Protein AF-A0A542FS31-F1 (afdb_monomer_lite)

Secondary structure (DSSP, 8-state):
--GGGTSS-TTHHHHHHHHHHHHHHHHHHHHHHHHHHHHHHSS---SHHHHHHHHHHHHHHHHHHHHHHHHHHHHHHHHHHHHHHHHHHHHH--

Radius of gyration: 21.6 Å; chains: 1; bounding box: 46×19×64 Å

Sequence (94 aa):
MPFDTLCAPRYTPELDVVIRELGGLTERLVAAAHEARGIAAGTDWQAPAATVFHERAEAWAQSIARLADLAEVARIESVQARAVAHSRVETSCS

Foldseek 3Di:
DDPVVVLDLPCLVVLVVLLVVLVVLLVVLLVQLVVLVVVLPPDDQPDPVSVVSSVVSNVVSVVSNVVSVVSVVVSVVSVVVSVVSVVVSVVVVD

pLDDT: mean 82.81, std 11.61, range [49.72, 95.88]

Structure (mmCIF, N/CA/C/O backbone):
data_AF-A0A542FS31-F1
#
_entry.id   AF-A0A542FS31-F1
#
loop_
_atom_site.group_PDB
_atom_site.id
_atom_site.type_symbol
_atom_site.label_atom_id
_atom_site.label_alt_id
_atom_site.label_comp_id
_atom_site.label_asym_id
_atom_site.label_entity_id
_atom_site.label_seq_id
_atom_site.pdbx_PDB_ins_code
_atom_site.Cartn_x
_atom_site.Cartn_y
_atom_site.Cartn_z
_atom_site.occupancy
_atom_site.B_iso_or_equiv
_atom_site.auth_seq_id
_atom_site.auth_comp_id
_atom_site.auth_asym_id
_atom_site.auth_atom_id
_atom_site.pdbx_PDB_model_num
ATOM 1 N N . MET A 1 1 ? 24.674 -11.429 -37.793 1.00 49.72 1 MET A N 1
ATOM 2 C CA . MET A 1 1 ? 24.541 -11.252 -36.332 1.00 49.72 1 MET A CA 1
ATOM 3 C C . MET A 1 1 ? 23.897 -9.889 -36.120 1.00 49.72 1 MET A C 1
ATOM 5 O O . MET A 1 1 ? 24.552 -8.913 -36.466 1.00 49.72 1 MET A O 1
ATOM 9 N N . PRO A 1 2 ? 22.624 -9.784 -35.708 1.00 55.12 2 PRO A N 1
ATOM 10 C CA . PRO A 1 2 ? 21.987 -8.482 -35.550 1.00 55.12 2 PRO A CA 1
ATOM 11 C C . PRO A 1 2 ? 22.520 -7.810 -34.276 1.00 55.12 2 PRO A C 1
ATOM 13 O O . PRO A 1 2 ? 22.409 -8.360 -33.177 1.00 55.12 2 PRO A O 1
ATOM 16 N N . PHE A 1 3 ? 23.132 -6.636 -34.443 1.00 52.28 3 PHE A N 1
ATOM 17 C CA . PHE A 1 3 ? 23.647 -5.785 -33.360 1.00 52.28 3 PHE A CA 1
ATOM 18 C C . PHE A 1 3 ? 22.541 -5.303 -32.402 1.00 52.28 3 PHE A C 1
ATOM 20 O O . PHE A 1 3 ? 22.840 -4.916 -31.275 1.00 52.28 3 PHE A O 1
ATOM 27 N N . ASP A 1 4 ? 21.272 -5.435 -32.798 1.00 54.78 4 ASP A N 1
ATOM 28 C CA . ASP A 1 4 ? 20.090 -5.062 -32.009 1.00 54.78 4 ASP A CA 1
ATOM 29 C C . ASP A 1 4 ? 20.023 -5.752 -30.638 1.00 54.78 4 ASP A C 1
ATOM 31 O O . ASP A 1 4 ? 19.486 -5.203 -29.679 1.00 54.78 4 ASP A O 1
ATOM 35 N N . THR A 1 5 ? 20.629 -6.934 -30.501 1.00 56.91 5 THR A N 1
ATOM 36 C CA . THR A 1 5 ? 20.607 -7.697 -29.239 1.00 56.91 5 THR A CA 1
ATOM 37 C C . THR A 1 5 ? 21.585 -7.159 -28.184 1.00 56.91 5 THR A C 1
ATOM 39 O O . THR A 1 5 ? 21.450 -7.480 -27.005 1.00 56.91 5 THR A O 1
ATOM 42 N N . LEU A 1 6 ? 22.583 -6.357 -28.577 1.00 57.69 6 LEU A N 1
ATOM 43 C CA . LEU A 1 6 ? 23.590 -5.807 -27.655 1.00 57.69 6 LEU A CA 1
ATOM 44 C C . LEU A 1 6 ? 23.159 -4.472 -27.032 1.00 57.69 6 LEU A C 1
ATOM 46 O O . LEU A 1 6 ? 23.609 -4.153 -25.935 1.00 57.69 6 LEU A O 1
ATOM 50 N N . CYS A 1 7 ? 22.268 -3.735 -27.701 1.00 61.91 7 CYS A N 1
ATOM 51 C CA . CYS A 1 7 ? 21.746 -2.448 -27.238 1.00 61.91 7 CYS A CA 1
ATOM 52 C C . CYS A 1 7 ? 20.511 -2.572 -26.331 1.00 61.91 7 CYS A C 1
ATOM 54 O O . CYS A 1 7 ? 20.072 -1.574 -25.772 1.00 61.91 7 CYS A O 1
ATOM 56 N N . ALA A 1 8 ? 19.938 -3.764 -26.139 1.00 62.09 8 ALA A N 1
ATOM 57 C CA . ALA A 1 8 ? 18.776 -3.912 -25.267 1.00 62.09 8 ALA A CA 1
ATOM 58 C C . ALA A 1 8 ? 19.162 -3.687 -23.784 1.00 62.09 8 ALA A C 1
ATOM 60 O O . ALA A 1 8 ? 20.038 -4.390 -23.261 1.00 62.09 8 ALA A O 1
ATOM 61 N N . PRO A 1 9 ? 18.513 -2.749 -23.070 1.00 63.03 9 PRO A N 1
ATOM 62 C CA . PRO A 1 9 ? 18.751 -2.556 -21.646 1.00 63.03 9 PRO A CA 1
ATOM 63 C C . PRO A 1 9 ? 18.305 -3.807 -20.884 1.00 63.03 9 PRO A C 1
ATOM 65 O O . PRO A 1 9 ? 17.118 -4.118 -20.805 1.00 63.03 9 PRO A O 1
ATOM 68 N N . ARG A 1 10 ? 19.271 -4.518 -20.290 1.00 65.38 10 ARG A N 1
ATOM 69 C CA . AR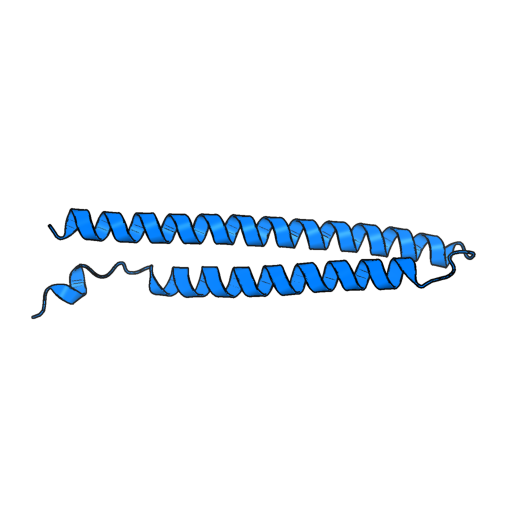G A 1 10 ? 19.080 -5.817 -19.610 1.00 65.38 10 ARG A CA 1
ATOM 70 C C . ARG A 1 10 ? 18.168 -5.797 -18.372 1.00 65.38 10 ARG A C 1
ATOM 72 O O . ARG A 1 10 ? 18.029 -6.834 -17.746 1.00 65.38 10 ARG A O 1
ATOM 79 N N . TYR A 1 11 ? 17.622 -4.638 -18.000 1.00 69.56 11 TYR A N 1
ATOM 80 C CA . TYR A 1 11 ? 16.825 -4.451 -16.782 1.00 69.56 11 TYR A CA 1
ATOM 81 C C . TYR A 1 11 ? 15.446 -3.823 -17.034 1.00 69.56 11 TYR A C 1
ATOM 83 O O . TYR A 1 11 ? 14.676 -3.634 -16.096 1.00 69.56 11 TYR A O 1
ATOM 91 N N . THR A 1 12 ? 15.126 -3.425 -18.269 1.00 75.25 12 THR A N 1
ATOM 92 C CA . THR A 1 12 ? 13.858 -2.733 -18.560 1.00 75.25 12 THR A CA 1
ATOM 93 C C . THR A 1 12 ? 12.630 -3.639 -18.411 1.00 75.25 12 THR A C 1
ATOM 95 O O . THR A 1 12 ? 11.672 -3.193 -17.778 1.00 75.25 12 THR A O 1
ATOM 98 N N . PRO A 1 13 ? 12.638 -4.899 -18.892 1.00 82.81 13 PRO A N 1
ATOM 99 C CA . PRO A 1 13 ? 11.528 -5.825 -18.660 1.00 82.81 13 PRO A CA 1
ATOM 100 C C . PRO A 1 13 ? 11.292 -6.115 -17.171 1.00 82.81 13 PRO A C 1
ATOM 102 O O . PRO A 1 13 ? 10.152 -6.198 -16.719 1.00 82.81 13 PRO A O 1
ATOM 105 N N . GLU A 1 14 ? 12.364 -6.240 -16.391 1.00 86.06 14 GLU A N 1
ATOM 106 C CA . GLU A 1 14 ? 12.311 -6.467 -14.948 1.00 86.06 14 GLU A CA 1
ATOM 107 C C . GLU A 1 14 ? 11.730 -5.250 -14.221 1.00 86.06 14 GLU A C 1
ATOM 109 O O . GLU A 1 14 ? 10.879 -5.404 -13.344 1.00 86.06 14 GLU A O 1
ATOM 114 N N . LEU A 1 15 ? 12.127 -4.036 -14.616 1.00 86.69 15 LEU A N 1
ATOM 115 C CA . LEU A 1 15 ? 11.568 -2.795 -14.076 1.00 86.69 15 LEU A CA 1
ATOM 116 C C . LEU A 1 15 ? 10.075 -2.655 -14.393 1.00 86.69 15 LEU A C 1
ATOM 118 O O . LEU A 1 15 ? 9.318 -2.216 -13.532 1.00 86.69 15 LEU A O 1
ATOM 122 N N . ASP A 1 16 ? 9.627 -3.075 -15.576 1.00 89.00 16 ASP A N 1
ATOM 123 C CA . ASP A 1 16 ? 8.204 -3.056 -15.939 1.00 89.00 16 ASP A CA 1
ATOM 124 C C . ASP A 1 16 ? 7.365 -3.992 -15.069 1.00 89.00 16 ASP A C 1
ATOM 126 O O . ASP A 1 16 ? 6.258 -3.635 -14.652 1.00 89.00 16 ASP A O 1
ATOM 130 N N . VAL A 1 17 ? 7.909 -5.166 -14.739 1.00 91.69 17 VAL A N 1
ATOM 131 C CA . VAL A 1 17 ? 7.293 -6.070 -13.764 1.00 91.69 17 VAL A CA 1
ATOM 132 C C . VAL A 1 17 ? 7.231 -5.395 -12.396 1.00 91.69 17 VAL A C 1
ATOM 134 O O . VAL A 1 17 ? 6.149 -5.312 -11.822 1.00 91.69 17 VAL A O 1
ATOM 137 N N . VAL A 1 18 ? 8.342 -4.847 -11.895 1.00 90.62 18 VAL A N 1
ATOM 138 C CA . VAL A 1 18 ? 8.389 -4.179 -10.581 1.00 90.62 18 VAL A CA 1
ATOM 139 C C . VAL A 1 18 ? 7.389 -3.021 -10.494 1.00 90.62 18 VAL A C 1
ATOM 141 O O . VAL A 1 18 ? 6.639 -2.940 -9.524 1.00 90.62 18 VAL A O 1
ATOM 144 N N . ILE A 1 19 ? 7.309 -2.162 -11.514 1.00 92.44 19 ILE A N 1
ATOM 145 C CA . ILE A 1 19 ? 6.371 -1.029 -11.559 1.00 92.44 19 ILE A CA 1
ATOM 146 C C . ILE A 1 19 ? 4.920 -1.515 -11.470 1.00 92.44 19 ILE A C 1
ATOM 148 O O . ILE A 1 19 ? 4.123 -0.943 -10.721 1.00 92.44 19 ILE A O 1
ATOM 152 N N . ARG A 1 20 ? 4.571 -2.568 -12.218 1.00 93.25 20 ARG A N 1
ATOM 153 C CA . ARG A 1 20 ? 3.220 -3.142 -12.204 1.00 93.25 20 ARG A CA 1
ATOM 154 C C . ARG A 1 20 ? 2.885 -3.754 -10.847 1.00 93.25 20 ARG A C 1
ATOM 156 O O . ARG A 1 20 ? 1.818 -3.473 -10.304 1.00 93.25 20 ARG A O 1
ATOM 163 N N . GLU A 1 21 ? 3.782 -4.571 -10.300 1.00 95.88 21 GLU A N 1
ATOM 164 C CA . GLU A 1 21 ? 3.547 -5.242 -9.019 1.00 95.88 21 GLU A CA 1
ATOM 165 C C . GLU A 1 21 ? 3.459 -4.239 -7.858 1.00 95.88 21 GLU A C 1
ATOM 167 O O . GLU A 1 21 ? 2.616 -4.407 -6.976 1.00 95.88 21 GLU A O 1
ATOM 172 N N . LEU A 1 22 ? 4.259 -3.164 -7.876 1.00 92.25 22 LEU A N 1
ATOM 173 C CA . LEU A 1 22 ? 4.165 -2.087 -6.886 1.00 92.25 22 LEU A CA 1
ATOM 174 C C . LEU A 1 22 ? 2.839 -1.329 -6.995 1.00 92.25 22 LEU A C 1
ATOM 176 O O . LEU A 1 22 ? 2.219 -1.080 -5.968 1.00 92.25 22 LEU A O 1
ATOM 180 N N . GLY A 1 23 ? 2.348 -1.046 -8.207 1.00 91.94 23 GLY A N 1
ATOM 181 C CA . GLY A 1 23 ? 1.018 -0.452 -8.399 1.00 91.94 23 GLY A CA 1
ATOM 182 C C . GLY A 1 23 ? -0.101 -1.311 -7.798 1.00 91.94 23 GLY A C 1
ATOM 183 O O . GLY A 1 23 ? -0.890 -0.833 -6.984 1.00 91.94 23 GLY A O 1
ATOM 184 N N . GLY A 1 24 ? -0.112 -2.611 -8.110 1.00 93.44 24 GLY A N 1
ATOM 185 C CA . GLY A 1 24 ? -1.091 -3.542 -7.539 1.00 93.44 24 GLY A CA 1
ATOM 186 C C . GLY A 1 24 ? -0.941 -3.738 -6.023 1.00 93.44 24 GLY A C 1
ATOM 187 O O . GLY A 1 24 ? -1.918 -3.993 -5.317 1.00 93.44 24 GLY A O 1
ATOM 188 N N . LEU A 1 25 ? 0.274 -3.627 -5.480 1.00 92.75 25 LEU A N 1
ATOM 189 C CA . LEU A 1 25 ? 0.498 -3.631 -4.034 1.00 92.75 25 LEU A CA 1
ATOM 190 C C . LEU A 1 25 ? -0.089 -2.377 -3.372 1.00 92.75 25 LEU A C 1
ATOM 192 O O . LEU A 1 25 ? -0.809 -2.519 -2.385 1.00 92.75 25 LEU A O 1
ATOM 196 N N . THR A 1 26 ? 0.158 -1.190 -3.928 1.00 92.19 26 THR A N 1
ATOM 197 C CA . THR A 1 26 ? -0.395 0.079 -3.433 1.00 92.19 26 THR A CA 1
ATOM 198 C C . THR A 1 26 ? -1.921 0.032 -3.378 1.00 92.19 26 THR A C 1
ATOM 200 O O . THR A 1 26 ? -2.499 0.324 -2.333 1.00 92.19 26 THR A O 1
ATOM 203 N N . GLU A 1 27 ? -2.586 -0.417 -4.447 1.00 93.12 27 GLU A N 1
ATOM 204 C CA . GLU A 1 27 ? -4.052 -0.535 -4.493 1.00 93.12 27 GLU A CA 1
ATOM 205 C C . GLU A 1 27 ? -4.603 -1.448 -3.387 1.00 93.12 27 GLU A C 1
ATOM 207 O O . GLU A 1 27 ? -5.549 -1.086 -2.683 1.00 93.12 27 GLU A O 1
ATOM 212 N N . ARG A 1 28 ? -3.976 -2.614 -3.177 1.00 95.12 28 ARG A N 1
ATOM 213 C CA . ARG A 1 28 ? -4.379 -3.556 -2.119 1.00 95.12 28 ARG A CA 1
ATOM 214 C C . ARG A 1 28 ? -4.177 -2.982 -0.720 1.00 95.12 28 ARG A C 1
ATOM 216 O O . ARG A 1 28 ? -5.023 -3.191 0.146 1.00 95.12 28 ARG A O 1
ATOM 223 N N . LEU A 1 29 ? -3.082 -2.257 -0.492 1.00 90.50 29 LEU A N 1
ATOM 224 C CA . LEU A 1 29 ? -2.812 -1.619 0.797 1.00 90.50 29 LEU A CA 1
ATOM 225 C C . LEU A 1 29 ? -3.816 -0.492 1.074 1.00 90.50 29 LEU A C 1
ATOM 227 O O . LEU A 1 29 ? -4.363 -0.415 2.171 1.00 90.50 29 LEU A O 1
ATOM 231 N N . VAL A 1 30 ? -4.139 0.333 0.076 1.00 90.69 30 VAL A N 1
ATOM 232 C CA . VAL A 1 30 ? -5.172 1.372 0.207 1.00 90.69 30 VAL A CA 1
ATOM 233 C C . VAL A 1 30 ? -6.532 0.756 0.545 1.00 90.69 30 VAL A C 1
ATOM 235 O O . VAL A 1 30 ? -7.196 1.216 1.477 1.00 90.69 30 VAL A O 1
ATOM 238 N N . ALA A 1 31 ? -6.928 -0.315 -0.149 1.00 91.19 31 ALA A N 1
ATOM 239 C CA . ALA A 1 31 ? -8.172 -1.027 0.136 1.00 91.19 31 ALA A CA 1
ATOM 240 C C . ALA A 1 31 ? -8.203 -1.587 1.571 1.00 91.19 31 ALA A C 1
ATOM 242 O O . ALA A 1 31 ? -9.176 -1.367 2.292 1.00 91.19 31 ALA A O 1
ATOM 243 N N . ALA A 1 32 ? -7.119 -2.226 2.021 1.00 90.06 32 ALA A N 1
ATOM 244 C CA . ALA A 1 32 ? -7.011 -2.761 3.378 1.00 90.06 32 ALA A CA 1
ATOM 245 C C . ALA A 1 32 ? -7.082 -1.660 4.454 1.00 90.06 32 ALA A C 1
ATOM 247 O O . ALA A 1 32 ? -7.748 -1.827 5.475 1.00 90.06 32 ALA A O 1
ATOM 248 N N . ALA A 1 33 ? -6.451 -0.503 4.221 1.00 89.31 33 ALA A N 1
ATOM 249 C CA . ALA A 1 33 ? -6.553 0.641 5.127 1.00 89.31 33 ALA A CA 1
ATOM 250 C C . ALA A 1 33 ? -7.987 1.197 5.195 1.00 89.31 33 ALA A C 1
ATOM 252 O O . ALA A 1 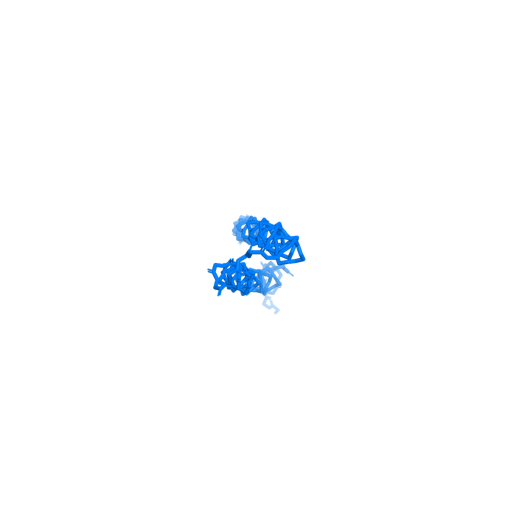33 ? -8.439 1.614 6.265 1.00 89.31 33 ALA A O 1
ATOM 253 N N . HIS A 1 34 ? -8.717 1.203 4.076 1.00 89.62 34 HIS A N 1
ATOM 254 C CA . HIS A 1 34 ? -10.128 1.588 4.055 1.00 89.62 34 HIS A CA 1
ATOM 255 C C . HIS A 1 34 ? -11.016 0.601 4.812 1.00 89.62 34 HIS A C 1
ATOM 257 O O . HIS A 1 34 ? -11.852 1.038 5.601 1.00 89.62 34 HIS A O 1
ATOM 263 N N . GLU A 1 35 ? -10.813 -0.702 4.627 1.00 88.62 35 GLU A N 1
ATOM 264 C CA . GLU A 1 35 ? -11.552 -1.740 5.350 1.00 88.62 35 GLU A CA 1
ATOM 265 C C . GLU A 1 35 ? -11.323 -1.635 6.864 1.00 88.62 35 GLU A C 1
ATOM 267 O O . GLU A 1 35 ? -12.282 -1.598 7.636 1.00 88.62 35 GLU A O 1
ATOM 272 N N . ALA A 1 36 ? -10.068 -1.462 7.287 1.00 83.62 36 ALA A N 1
ATOM 273 C CA . ALA A 1 36 ? -9.704 -1.264 8.688 1.00 83.62 36 ALA A CA 1
ATOM 274 C C . ALA A 1 36 ? -10.433 -0.066 9.323 1.00 83.62 36 ALA A C 1
ATOM 276 O O . ALA A 1 36 ? -10.983 -0.177 10.421 1.00 83.62 36 ALA A O 1
ATOM 277 N N . ARG A 1 37 ? -10.495 1.070 8.613 1.00 85.62 37 ARG A N 1
ATOM 278 C CA . ARG A 1 37 ? -11.248 2.256 9.061 1.00 85.62 37 ARG A CA 1
ATOM 279 C C . ARG A 1 37 ? -12.757 2.018 9.068 1.00 85.62 37 ARG A C 1
ATOM 281 O O . ARG A 1 37 ? -13.437 2.515 9.958 1.00 85.62 37 ARG A O 1
ATOM 288 N N . GLY A 1 38 ? -13.285 1.259 8.108 1.00 84.62 38 GLY A N 1
ATOM 289 C CA . GLY A 1 38 ? -14.701 0.890 8.064 1.00 84.62 38 GLY A CA 1
ATOM 290 C C . GLY A 1 38 ? -15.119 0.063 9.280 1.00 84.62 38 GLY A C 1
ATOM 291 O O . GLY A 1 38 ? -16.119 0.372 9.925 1.00 84.62 38 GLY A O 1
ATOM 292 N N . ILE A 1 39 ? -14.304 -0.926 9.655 1.00 80.94 39 ILE A N 1
ATOM 293 C CA . ILE A 1 39 ? -14.499 -1.722 10.875 1.00 80.94 39 ILE A CA 1
ATOM 294 C C . ILE A 1 39 ? -14.415 -0.823 12.121 1.00 80.94 39 ILE A C 1
ATOM 296 O O . ILE A 1 39 ? -15.247 -0.931 13.025 1.00 80.94 39 ILE A O 1
ATOM 300 N N . ALA A 1 40 ? -13.453 0.107 12.146 1.00 76.31 40 ALA A N 1
ATOM 301 C CA . ALA A 1 40 ? -13.300 1.080 13.226 1.00 76.31 40 ALA A CA 1
ATOM 302 C C . ALA A 1 40 ? -14.512 2.031 13.363 1.00 76.31 40 ALA A C 1
ATOM 304 O O . ALA A 1 40 ? -14.828 2.468 14.465 1.00 76.31 40 ALA A O 1
ATOM 305 N N . ALA A 1 41 ? -15.209 2.347 12.271 1.00 78.19 41 ALA A N 1
ATOM 306 C CA . ALA A 1 41 ? -16.361 3.250 12.277 1.00 78.19 41 ALA A CA 1
ATOM 307 C C . ALA A 1 41 ? -17.694 2.555 12.620 1.00 78.19 41 ALA A C 1
ATOM 309 O O . ALA A 1 41 ? -18.622 3.211 13.086 1.00 78.19 41 ALA A O 1
ATOM 310 N N . GLY A 1 42 ? -17.808 1.246 12.377 1.00 75.62 42 GLY A N 1
ATOM 311 C CA . GLY A 1 42 ? -19.069 0.502 12.488 1.00 75.62 42 GLY A CA 1
ATOM 312 C C . GLY A 1 42 ? -19.392 -0.094 13.862 1.00 75.62 42 GLY A C 1
ATOM 313 O O . GLY A 1 42 ? -20.441 -0.719 14.003 1.00 75.62 42 GLY A O 1
ATOM 314 N N . THR A 1 43 ? -18.521 0.051 14.863 1.00 70.12 43 THR A N 1
ATOM 315 C CA . THR A 1 43 ? -18.722 -0.584 16.178 1.00 70.12 43 THR A CA 1
ATOM 316 C C . THR A 1 43 ? -19.112 0.456 17.229 1.00 70.12 43 THR A C 1
ATOM 318 O O . THR A 1 43 ? -18.515 1.525 17.303 1.00 70.12 43 THR A O 1
ATOM 321 N N . ASP A 1 44 ? -20.104 0.143 18.063 1.00 68.25 44 ASP A N 1
ATOM 322 C CA . ASP A 1 44 ? -20.489 0.983 19.201 1.00 68.25 44 ASP A CA 1
ATOM 323 C C . ASP A 1 44 ? -19.493 0.769 20.358 1.00 68.25 44 ASP A C 1
ATOM 325 O O . ASP A 1 44 ? -19.487 -0.264 21.035 1.00 68.25 44 ASP A O 1
ATOM 329 N N . TRP A 1 45 ? -18.573 1.720 20.537 1.00 66.56 45 TRP A N 1
ATOM 330 C CA . TRP A 1 45 ? -17.363 1.583 21.361 1.00 66.56 45 TRP A CA 1
ATOM 331 C C . TRP A 1 45 ? -17.581 1.846 22.862 1.00 66.56 45 TRP A C 1
ATOM 333 O O . TRP A 1 45 ? -16.785 2.532 23.498 1.00 66.56 45 TRP A O 1
ATOM 343 N N . GLN A 1 46 ? -18.654 1.315 23.452 1.00 72.25 46 GLN A N 1
ATOM 344 C CA . GLN A 1 46 ? -19.010 1.611 24.852 1.00 72.25 46 GLN A CA 1
ATOM 345 C C . GLN A 1 46 ? -18.284 0.738 25.886 1.00 72.25 46 GLN A C 1
ATOM 347 O O . GLN A 1 46 ? -18.199 1.101 27.059 1.00 72.25 46 GLN A O 1
ATOM 352 N N . ALA A 1 47 ? -17.743 -0.412 25.476 1.00 83.25 47 ALA A N 1
ATOM 353 C CA . ALA A 1 47 ? -16.980 -1.292 26.358 1.00 83.25 47 ALA A CA 1
ATOM 354 C C . ALA A 1 47 ? -15.468 -0.993 26.278 1.00 83.25 47 ALA A C 1
ATOM 356 O O . ALA A 1 47 ? -14.956 -0.817 25.173 1.00 83.25 47 ALA A O 1
ATOM 357 N N . PRO A 1 48 ? -14.707 -1.062 27.392 1.00 81.00 48 PRO A N 1
ATOM 358 C CA . PRO A 1 48 ? -13.258 -0.819 27.383 1.00 81.00 48 PRO A CA 1
ATOM 359 C C . PRO A 1 48 ? -12.481 -1.691 26.384 1.00 81.00 48 PRO A C 1
ATOM 361 O O . PRO A 1 48 ? -11.555 -1.226 25.726 1.00 81.00 48 PRO A O 1
ATOM 364 N N . ALA A 1 49 ? -12.882 -2.957 26.223 1.00 81.44 49 ALA A N 1
ATOM 365 C CA . ALA A 1 49 ? -12.284 -3.859 25.237 1.00 81.44 49 ALA A CA 1
ATOM 366 C C . ALA A 1 49 ? -12.541 -3.406 23.789 1.00 81.44 49 ALA A C 1
ATOM 368 O O . ALA A 1 49 ? -11.698 -3.608 22.916 1.00 81.44 49 ALA A O 1
ATOM 369 N N . ALA A 1 50 ? -13.691 -2.777 23.545 1.00 80.81 50 ALA A N 1
ATOM 370 C CA . ALA A 1 50 ? -14.064 -2.248 22.247 1.00 80.81 50 ALA A CA 1
ATOM 371 C C . ALA A 1 50 ? -13.211 -1.001 21.934 1.00 80.81 50 ALA A C 1
ATOM 373 O O . ALA A 1 50 ? -12.599 -0.942 20.873 1.00 80.81 50 ALA A O 1
ATOM 374 N N . THR A 1 51 ? -13.045 -0.071 22.880 1.00 84.25 51 THR A N 1
ATOM 375 C CA . THR A 1 51 ? -12.148 1.093 22.721 1.00 84.25 51 THR A CA 1
ATOM 376 C C . THR A 1 51 ? -10.712 0.680 22.377 1.00 84.25 51 THR A C 1
ATOM 378 O O . THR A 1 51 ? -10.133 1.196 21.426 1.00 84.25 51 THR A O 1
ATOM 381 N N . VAL A 1 52 ? -10.154 -0.315 23.077 1.00 87.12 52 VAL A N 1
ATOM 382 C CA . VAL A 1 52 ? -8.799 -0.827 22.786 1.00 87.12 52 VAL A CA 1
ATOM 383 C C . VAL A 1 52 ? -8.710 -1.435 21.384 1.00 87.12 52 VAL A C 1
ATOM 385 O O . VAL A 1 52 ? -7.689 -1.304 20.707 1.00 87.12 52 VAL A O 1
ATOM 388 N N . PHE A 1 53 ? -9.758 -2.123 20.930 1.00 85.00 53 PHE A N 1
ATOM 389 C CA . PHE A 1 53 ? -9.798 -2.646 19.569 1.00 85.00 53 PHE A CA 1
ATOM 390 C C . PHE A 1 53 ? -9.848 -1.513 18.535 1.00 85.00 53 PHE A C 1
ATOM 392 O O . PHE A 1 53 ? -9.107 -1.575 17.557 1.00 85.00 53 PHE A O 1
ATOM 399 N N . HIS A 1 54 ? -10.654 -0.475 18.765 1.00 85.19 54 HIS A N 1
ATOM 400 C CA . HIS A 1 54 ? -10.741 0.700 17.896 1.00 85.19 54 HIS A CA 1
ATOM 401 C C . HIS A 1 54 ? -9.380 1.379 17.713 1.00 85.19 54 HIS A C 1
ATOM 403 O O . HIS A 1 54 ? -8.911 1.517 16.586 1.00 85.19 54 HIS A O 1
ATOM 409 N N . GLU A 1 55 ? -8.692 1.700 18.811 1.00 88.69 55 GLU A N 1
ATOM 410 C CA . GLU A 1 55 ? -7.362 2.325 18.773 1.00 88.69 55 GLU A CA 1
ATOM 411 C C . GLU A 1 55 ? -6.351 1.472 17.989 1.00 88.69 55 GLU A C 1
ATOM 413 O O . GLU A 1 55 ? -5.563 1.982 17.189 1.00 88.69 55 GLU A O 1
ATOM 418 N N . ARG A 1 56 ? -6.392 0.145 18.172 1.00 88.38 56 ARG A N 1
ATOM 419 C CA . ARG A 1 56 ? -5.536 -0.789 17.425 1.00 88.38 56 ARG A CA 1
ATOM 420 C C . ARG A 1 56 ? -5.892 -0.839 15.942 1.00 88.38 56 ARG A C 1
ATOM 422 O O . ARG A 1 56 ? -4.981 -0.892 15.117 1.00 88.38 56 ARG A O 1
ATOM 429 N N . ALA A 1 57 ? -7.178 -0.826 15.602 1.00 85.56 57 ALA A N 1
ATOM 430 C CA . ALA A 1 57 ? -7.645 -0.821 14.221 1.00 85.56 57 ALA A CA 1
ATOM 431 C C . ALA A 1 57 ? -7.226 0.468 13.498 1.00 85.56 57 ALA A C 1
ATOM 433 O O . ALA A 1 57 ? -6.726 0.405 12.374 1.00 85.56 57 ALA A O 1
ATOM 434 N N . GLU A 1 58 ? -7.333 1.625 14.155 1.00 88.38 58 GLU A N 1
ATOM 435 C CA . GLU A 1 58 ? -6.858 2.899 13.612 1.00 88.38 58 GLU A CA 1
ATOM 436 C C . GLU A 1 58 ? -5.336 2.925 13.431 1.00 88.38 58 GLU A C 1
ATOM 438 O O . GLU A 1 58 ? -4.844 3.296 12.361 1.00 88.38 58 GLU A O 1
ATOM 443 N N . ALA A 1 59 ? -4.575 2.485 14.437 1.00 90.75 59 ALA A N 1
ATOM 444 C CA . ALA A 1 59 ? -3.115 2.414 14.358 1.00 90.75 59 ALA A CA 1
ATOM 445 C C . ALA A 1 59 ? -2.639 1.461 13.246 1.00 90.75 59 ALA A C 1
ATOM 447 O O . ALA A 1 59 ? -1.671 1.746 12.528 1.00 90.75 59 ALA A O 1
ATOM 448 N N . TRP A 1 60 ? -3.343 0.343 13.060 1.00 89.38 60 TRP A N 1
ATOM 449 C CA . TRP A 1 60 ? -3.088 -0.584 11.964 1.00 89.38 60 TRP A CA 1
ATOM 450 C C . TRP A 1 60 ? -3.413 0.046 10.603 1.00 89.38 60 TRP A C 1
ATOM 452 O O . TRP A 1 60 ? -2.575 -0.001 9.701 1.00 89.38 60 TRP A O 1
ATOM 462 N N . ALA A 1 61 ? -4.554 0.729 10.469 1.00 89.94 61 ALA A N 1
ATOM 463 C CA . ALA A 1 61 ? -4.926 1.434 9.242 1.00 89.94 61 ALA A CA 1
ATOM 464 C C . ALA A 1 61 ? -3.896 2.509 8.852 1.00 89.94 61 ALA A C 1
ATOM 466 O O . ALA A 1 61 ? -3.552 2.651 7.677 1.00 89.94 61 ALA A O 1
ATOM 467 N N . GLN A 1 62 ? -3.368 3.252 9.830 1.00 92.25 62 GLN A N 1
ATOM 468 C CA . GLN A 1 62 ? -2.299 4.230 9.605 1.00 92.25 62 GLN A CA 1
ATOM 469 C C . GLN A 1 62 ? -0.998 3.564 9.145 1.00 92.25 62 GLN A C 1
ATOM 471 O O . GLN A 1 62 ? -0.346 4.058 8.226 1.00 92.25 62 GLN A O 1
ATOM 476 N N . SER A 1 63 ? -0.626 2.439 9.758 1.00 93.31 63 SER A N 1
ATOM 477 C CA . SER A 1 63 ? 0.559 1.667 9.363 1.00 93.31 63 SER A CA 1
ATOM 478 C C . SER A 1 63 ? 0.454 1.160 7.923 1.00 93.31 63 SER A C 1
ATOM 480 O O . SER A 1 63 ? 1.402 1.303 7.155 1.00 93.31 63 SER A O 1
ATOM 482 N N . ILE A 1 64 ? -0.709 0.630 7.528 1.00 89.50 64 ILE A N 1
ATOM 483 C CA . ILE A 1 64 ? -0.953 0.172 6.154 1.00 89.50 64 ILE A CA 1
ATOM 484 C C . ILE A 1 64 ? -0.893 1.336 5.163 1.00 89.50 64 ILE A C 1
ATOM 486 O O . ILE A 1 64 ? -0.269 1.204 4.112 1.00 89.50 64 ILE A O 1
ATOM 490 N N . ALA A 1 65 ? -1.500 2.480 5.491 1.00 86.50 65 ALA A N 1
ATOM 491 C CA . ALA A 1 65 ? -1.466 3.652 4.620 1.00 86.50 65 ALA A CA 1
ATOM 492 C C . ALA A 1 65 ? -0.023 4.108 4.336 1.00 86.50 65 ALA A C 1
ATOM 494 O O . ALA A 1 65 ?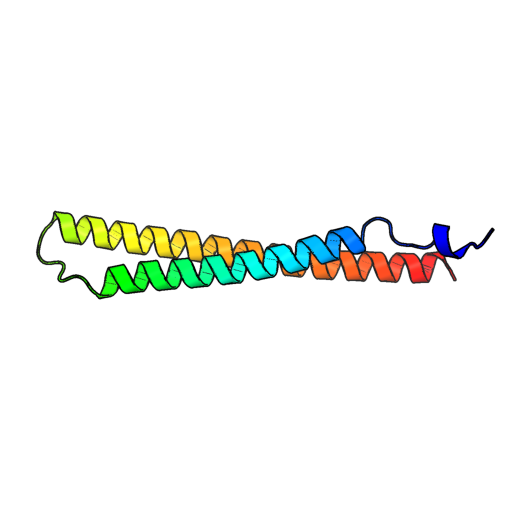 0.333 4.329 3.184 1.00 86.50 65 ALA A O 1
ATOM 495 N N . ARG A 1 66 ? 0.847 4.122 5.356 1.00 93.38 66 ARG A N 1
ATOM 496 C CA . ARG A 1 66 ? 2.277 4.431 5.173 1.00 93.38 66 ARG A CA 1
ATOM 497 C C . ARG A 1 66 ? 2.990 3.432 4.259 1.00 93.38 66 ARG A C 1
ATOM 499 O O . ARG A 1 66 ? 3.881 3.823 3.513 1.00 93.38 66 ARG A O 1
ATOM 506 N N . LEU A 1 67 ? 2.630 2.148 4.314 1.00 91.06 67 LEU A N 1
ATOM 507 C CA . LEU A 1 67 ? 3.187 1.146 3.399 1.00 91.06 67 LEU A CA 1
ATOM 508 C C . LEU A 1 67 ? 2.745 1.396 1.954 1.00 91.06 67 LEU A C 1
ATOM 510 O O . LEU A 1 67 ? 3.549 1.201 1.046 1.00 91.06 67 LEU A O 1
ATOM 514 N N . ALA A 1 68 ? 1.504 1.842 1.741 1.00 89.81 68 ALA A N 1
ATOM 515 C CA . ALA A 1 68 ? 1.021 2.220 0.415 1.00 89.81 68 ALA A CA 1
ATOM 516 C C . ALA A 1 68 ? 1.813 3.413 -0.142 1.00 89.81 68 ALA A C 1
ATOM 518 O O . ALA A 1 68 ? 2.260 3.366 -1.286 1.00 89.81 68 ALA A O 1
ATOM 519 N N . ASP A 1 69 ? 2.066 4.428 0.689 1.00 93.06 69 ASP A N 1
ATOM 520 C CA . ASP A 1 69 ? 2.886 5.583 0.308 1.00 93.06 69 ASP A CA 1
ATOM 521 C C . ASP A 1 69 ? 4.313 5.157 -0.078 1.00 93.06 69 ASP A C 1
ATOM 523 O O . ASP A 1 69 ? 4.838 5.582 -1.106 1.00 93.06 69 ASP A O 1
ATOM 527 N N . LEU A 1 70 ? 4.940 4.272 0.707 1.00 95.38 70 LEU A N 1
ATOM 528 C CA . LEU A 1 70 ? 6.278 3.749 0.407 1.00 95.38 70 LEU A CA 1
ATOM 529 C C . LEU A 1 70 ? 6.310 2.924 -0.888 1.00 95.38 70 LEU A C 1
ATOM 531 O O . LEU A 1 70 ? 7.258 3.044 -1.665 1.00 95.38 70 LEU A O 1
ATOM 535 N N . ALA A 1 71 ? 5.287 2.102 -1.135 1.00 91.44 71 ALA A N 1
ATOM 536 C CA . ALA A 1 71 ? 5.170 1.332 -2.370 1.00 91.44 71 ALA A CA 1
ATOM 537 C C . ALA A 1 71 ? 5.022 2.251 -3.593 1.00 91.44 71 ALA A C 1
ATOM 539 O O . ALA A 1 71 ? 5.643 2.007 -4.629 1.00 91.44 71 ALA A O 1
ATOM 540 N N . GLU A 1 72 ? 4.269 3.343 -3.458 1.00 92.94 72 GLU A N 1
ATOM 541 C CA . GLU A 1 72 ? 4.110 4.338 -4.515 1.00 92.94 72 GLU A CA 1
ATOM 542 C C . GLU A 1 72 ? 5.403 5.117 -4.788 1.00 92.94 72 GLU A C 1
ATOM 544 O O . GLU A 1 72 ? 5.775 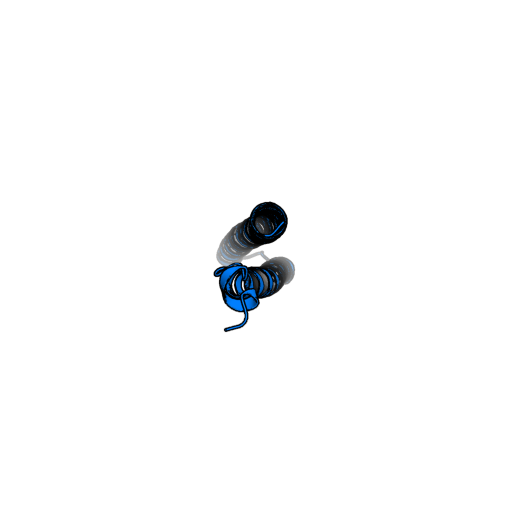5.298 -5.949 1.00 92.94 72 GLU A O 1
ATOM 549 N N . VAL A 1 73 ? 6.146 5.505 -3.746 1.00 95.50 73 VAL A N 1
ATOM 550 C CA . VAL A 1 73 ? 7.481 6.109 -3.906 1.00 95.50 73 VAL A CA 1
ATOM 551 C C . VAL A 1 73 ? 8.411 5.163 -4.668 1.00 95.50 73 VAL A C 1
ATOM 553 O O . VAL A 1 73 ? 8.989 5.560 -5.680 1.00 95.50 73 VAL A O 1
ATOM 556 N N . ALA A 1 74 ? 8.488 3.892 -4.263 1.00 92.25 74 ALA A N 1
ATOM 557 C CA . ALA A 1 74 ? 9.311 2.895 -4.948 1.00 92.25 74 ALA A CA 1
ATOM 558 C C . ALA A 1 74 ? 8.889 2.694 -6.418 1.00 92.25 74 ALA A C 1
ATOM 560 O O . ALA A 1 74 ? 9.729 2.476 -7.298 1.00 92.25 74 ALA A O 1
ATOM 561 N N . ARG A 1 75 ? 7.585 2.797 -6.713 1.00 91.88 75 ARG A N 1
ATOM 562 C CA . ARG A 1 75 ? 7.056 2.717 -8.079 1.00 91.88 75 ARG A CA 1
ATOM 563 C C . ARG A 1 75 ? 7.532 3.898 -8.921 1.00 91.88 75 ARG A C 1
ATOM 565 O O . ARG A 1 75 ? 7.995 3.693 -10.042 1.00 91.88 75 ARG A O 1
ATOM 572 N N . ILE A 1 76 ? 7.444 5.116 -8.386 1.00 94.00 76 ILE A N 1
ATOM 573 C CA . ILE A 1 76 ? 7.911 6.342 -9.049 1.00 94.00 76 ILE A CA 1
ATOM 574 C C . ILE A 1 76 ? 9.416 6.259 -9.327 1.00 94.00 76 ILE A C 1
ATOM 576 O O . ILE A 1 76 ? 9.845 6.524 -10.452 1.00 94.00 76 ILE A O 1
ATOM 580 N N . GLU A 1 77 ? 10.212 5.832 -8.348 1.00 92.94 77 GLU A N 1
ATOM 581 C CA . GLU A 1 77 ? 11.659 5.644 -8.510 1.00 92.94 77 GLU A CA 1
ATOM 582 C C . GLU A 1 77 ? 11.983 4.598 -9.587 1.00 92.94 77 GLU A C 1
ATOM 584 O O . GLU A 1 77 ? 12.873 4.805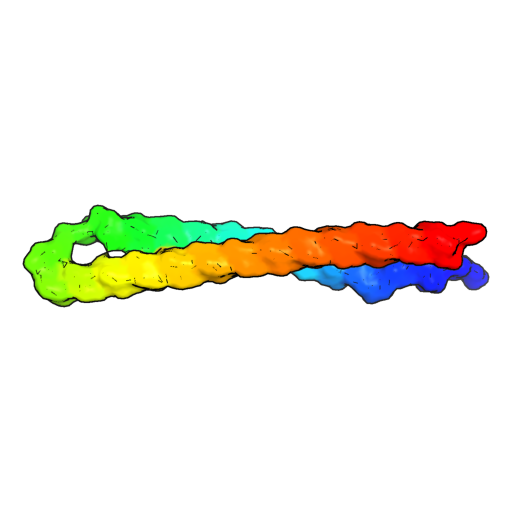 -10.413 1.00 92.94 77 GLU A O 1
ATOM 589 N N . SER A 1 78 ? 11.213 3.509 -9.658 1.00 89.75 78 SER A N 1
ATOM 590 C CA . SER A 1 78 ? 11.375 2.478 -10.692 1.00 89.75 78 SER A CA 1
ATOM 591 C C . SER A 1 78 ? 11.050 3.002 -12.098 1.00 89.75 78 SER A C 1
ATOM 593 O O . SER A 1 78 ? 11.769 2.700 -13.054 1.00 89.75 78 SER A O 1
ATOM 595 N N . VAL A 1 79 ? 10.015 3.842 -12.238 1.00 91.19 79 VAL A N 1
ATOM 596 C CA . VAL A 1 79 ? 9.693 4.533 -13.503 1.00 91.19 79 VAL A CA 1
ATOM 597 C C . VAL A 1 79 ? 10.847 5.444 -13.931 1.00 91.19 79 VAL A C 1
ATOM 599 O O . VAL A 1 79 ? 11.245 5.433 -15.098 1.00 91.19 79 VAL A O 1
ATOM 602 N N . GLN A 1 80 ? 11.421 6.201 -12.993 1.00 90.94 80 GLN A N 1
ATOM 603 C CA . GLN A 1 80 ? 12.575 7.060 -13.265 1.00 90.94 80 GLN A CA 1
ATOM 604 C C . GLN A 1 80 ? 13.808 6.241 -13.670 1.00 90.94 80 GLN A C 1
ATOM 606 O O . GLN A 1 80 ? 14.468 6.573 -14.656 1.00 90.94 80 GLN A O 1
ATOM 611 N N . ALA A 1 81 ? 14.089 5.138 -12.972 1.00 88.06 81 ALA A N 1
ATOM 612 C CA . ALA A 1 81 ? 15.187 4.235 -13.306 1.00 88.06 81 ALA A CA 1
ATOM 613 C C . ALA A 1 81 ? 15.038 3.658 -14.722 1.00 88.06 81 ALA A C 1
ATOM 615 O O . ALA A 1 81 ? 16.008 3.628 -15.484 1.00 88.06 81 ALA A O 1
ATOM 616 N N . ARG A 1 82 ? 13.814 3.277 -15.115 1.00 86.88 82 ARG A N 1
ATOM 617 C CA . ARG A 1 82 ? 13.513 2.824 -16.478 1.00 86.88 82 ARG A CA 1
ATOM 618 C C . ARG A 1 82 ? 13.783 3.918 -17.514 1.00 86.88 82 ARG A C 1
ATOM 620 O O . ARG A 1 82 ? 14.394 3.629 -18.541 1.00 86.88 82 ARG A O 1
ATOM 627 N N . ALA A 1 83 ? 13.365 5.157 -17.254 1.00 88.00 83 ALA A N 1
ATOM 628 C CA . ALA A 1 83 ? 13.602 6.276 -18.168 1.00 88.00 83 ALA A CA 1
ATOM 629 C C . ALA A 1 83 ? 15.104 6.562 -18.360 1.00 88.00 83 ALA A C 1
ATOM 631 O O . ALA A 1 83 ? 15.559 6.761 -19.486 1.00 88.00 83 ALA A O 1
ATOM 632 N N . VAL A 1 84 ? 15.890 6.512 -17.279 1.00 86.81 84 VAL A N 1
ATOM 633 C CA . VAL A 1 84 ? 17.354 6.669 -17.335 1.00 86.81 84 VAL A CA 1
ATOM 634 C C . VAL A 1 84 ? 18.022 5.507 -18.076 1.00 86.81 84 VAL A C 1
ATOM 636 O O . VAL A 1 84 ? 18.970 5.722 -18.830 1.00 86.81 84 VAL A O 1
ATOM 639 N N . ALA A 1 85 ? 17.551 4.273 -17.884 1.00 84.06 85 ALA A N 1
ATOM 640 C CA . ALA A 1 85 ? 18.070 3.119 -18.615 1.00 84.06 85 ALA A CA 1
ATOM 641 C C . ALA A 1 85 ? 17.828 3.251 -20.128 1.00 84.06 85 ALA A C 1
ATOM 643 O O . ALA A 1 85 ? 18.722 2.952 -20.916 1.00 84.06 85 ALA A O 1
ATOM 644 N N . HIS A 1 86 ? 16.656 3.755 -20.523 1.00 82.06 86 HIS A N 1
ATOM 645 C CA . HIS A 1 86 ? 16.311 3.986 -21.924 1.00 82.06 86 HIS A CA 1
ATOM 646 C C . HIS A 1 86 ? 17.209 5.048 -22.578 1.00 82.06 86 HIS A C 1
ATOM 648 O O . HIS A 1 86 ? 17.797 4.798 -23.627 1.00 82.06 86 HIS A O 1
ATOM 654 N N . SER A 1 87 ? 17.395 6.204 -21.932 1.00 82.31 87 SER A N 1
ATOM 655 C CA . SER A 1 87 ? 18.200 7.298 -22.500 1.00 82.31 87 SER A CA 1
ATOM 656 C C . SER A 1 87 ? 19.693 6.965 -22.612 1.00 82.31 87 SER A C 1
ATOM 658 O O . SER A 1 87 ? 20.372 7.418 -23.537 1.00 82.31 87 SER A O 1
ATOM 660 N N . ARG A 1 88 ? 20.224 6.136 -21.702 1.00 79.06 88 ARG A N 1
ATOM 661 C CA . ARG A 1 88 ? 21.606 5.624 -21.779 1.00 79.06 88 ARG A CA 1
ATOM 662 C C . ARG A 1 88 ? 21.825 4.695 -22.967 1.00 79.06 88 ARG A C 1
ATOM 664 O O . ARG A 1 88 ? 22.905 4.696 -23.549 1.00 79.06 88 ARG A O 1
ATOM 671 N N . VAL A 1 89 ? 20.817 3.904 -23.321 1.00 77.12 89 VAL A N 1
ATOM 672 C CA . VAL A 1 89 ? 20.869 3.049 -24.510 1.00 77.12 89 VAL A CA 1
ATOM 673 C C . VAL A 1 89 ? 20.870 3.899 -25.776 1.00 77.12 89 VAL A C 1
ATOM 675 O O . VAL A 1 89 ? 21.726 3.699 -26.631 1.00 77.12 89 VAL A O 1
ATOM 678 N N . GLU A 1 90 ? 19.989 4.897 -25.867 1.00 73.62 90 GLU A N 1
ATOM 679 C CA . GLU A 1 90 ? 19.929 5.812 -27.018 1.00 73.62 90 GLU A CA 1
ATOM 680 C C . GLU A 1 90 ? 21.259 6.545 -27.258 1.00 73.62 90 GLU A C 1
ATOM 682 O O . GLU A 1 90 ? 21.716 6.652 -28.396 1.00 73.62 90 GLU A O 1
ATOM 687 N N . THR A 1 91 ? 21.914 7.001 -26.184 1.00 74.69 91 THR A N 1
ATOM 688 C CA . THR A 1 91 ? 23.224 7.674 -26.261 1.00 74.69 91 THR A CA 1
ATOM 689 C C . THR A 1 91 ? 24.390 6.728 -26.539 1.00 74.69 91 THR A C 1
ATOM 691 O O . THR A 1 91 ? 25.371 7.159 -27.132 1.00 74.69 91 THR A O 1
ATOM 694 N N . SER A 1 92 ? 24.315 5.460 -26.125 1.00 67.75 92 SER A N 1
ATOM 695 C CA . SER A 1 92 ? 25.378 4.474 -26.366 1.00 67.75 92 SER A CA 1
ATOM 696 C C . SER A 1 92 ? 25.294 3.801 -27.741 1.00 67.75 92 SER A C 1
ATOM 698 O O . SER A 1 92 ? 26.263 3.156 -28.143 1.00 67.75 92 SER A O 1
ATOM 700 N N . CYS A 1 93 ? 24.147 3.887 -28.417 1.00 64.88 93 CYS A N 1
ATOM 701 C CA . CYS A 1 93 ? 23.876 3.220 -29.695 1.00 64.88 93 CYS A CA 1
ATOM 702 C C . CYS A 1 93 ? 23.719 4.197 -30.877 1.00 64.88 93 CYS A C 1
ATOM 704 O O . CYS A 1 93 ? 23.343 3.766 -31.967 1.00 64.88 93 CYS A O 1
ATOM 706 N N . SER A 1 94 ? 24.020 5.484 -30.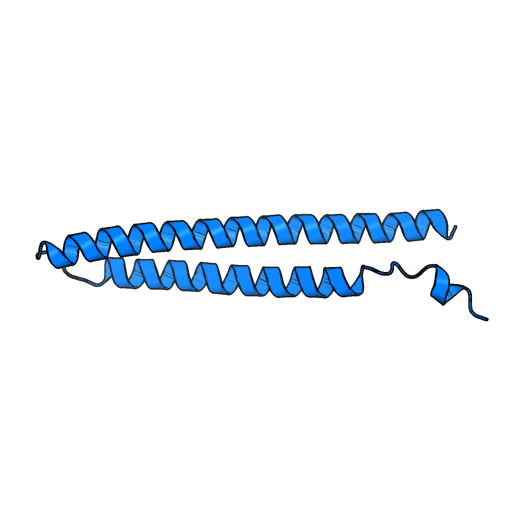657 1.00 57.62 94 SER A N 1
ATOM 707 C CA . SER A 1 94 ? 24.243 6.502 -31.698 1.00 57.62 94 SER A CA 1
ATOM 708 C C . SER A 1 94 ? 25.735 6.663 -31.970 1.00 57.62 94 SER A C 1
ATOM 710 O O . SER A 1 94 ? 26.092 6.884 -33.147 1.00 57.62 94 SER A O 1
#